Protein AF-A0A7C9AT54-F1 (afdb_monomer_lite)

pLDDT: mean 88.13, std 11.2, range [32.12, 97.75]

Foldseek 3Di:
DAQDDLVVLQVVLVVQLVVCVVVVHHS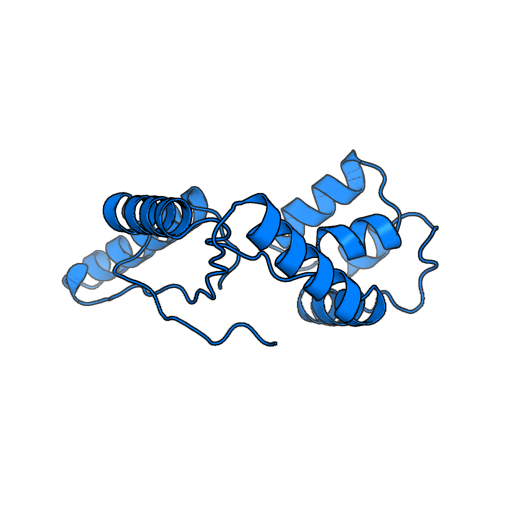VVDFFAHAAAAQADQFLVVLVVVVVVVLVVCDLVVLQVQVCVVLVNDGPVVDDQQAFDPLVVSVVSCVPDDDPVVVLSVCSVVVRDGNNRSSSVRSDRPHDNTGHPVSSVVVQCCSCVVSSGVYYDYDHDDD

Structure (mmCIF, N/CA/C/O backbone):
data_AF-A0A7C9AT54-F1
#
_entry.id   AF-A0A7C9AT54-F1
#
loop_
_atom_site.group_PDB
_atom_site.id
_atom_site.type_symbol
_atom_site.label_atom_id
_atom_site.label_alt_id
_atom_site.label_comp_id
_atom_site.label_asym_id
_atom_site.label_entity_id
_atom_site.label_seq_id
_atom_site.pdbx_PDB_ins_code
_atom_site.Cartn_x
_atom_site.Cartn_y
_atom_site.Cartn_z
_atom_site.occupancy
_atom_site.B_iso_or_equiv
_atom_site.auth_seq_id
_atom_site.auth_comp_id
_atom_site.auth_asym_id
_atom_site.auth_atom_id
_atom_site.pdbx_PDB_model_num
ATOM 1 N N . PRO A 1 1 ? -2.298 9.637 3.314 1.00 32.12 1 PRO A N 1
ATOM 2 C CA . PRO A 1 1 ? -1.973 8.422 4.097 1.00 32.12 1 PRO A CA 1
ATOM 3 C C . PRO A 1 1 ? -2.954 7.284 3.754 1.00 32.12 1 PRO A C 1
ATOM 5 O O . PRO A 1 1 ? -4.006 7.180 4.369 1.00 32.12 1 PRO A O 1
ATOM 8 N N . GLY A 1 2 ? -2.650 6.502 2.714 1.00 37.84 2 GLY A N 1
ATOM 9 C CA . GLY A 1 2 ? -3.526 5.422 2.221 1.00 37.84 2 GLY A CA 1
ATOM 10 C C . GLY A 1 2 ? -2.779 4.177 1.726 1.00 37.84 2 GLY A C 1
ATOM 11 O O . GLY A 1 2 ? -3.359 3.363 1.028 1.00 37.84 2 GLY A O 1
ATOM 12 N N . GLY A 1 3 ? -1.487 4.031 2.052 1.00 52.34 3 GLY A N 1
ATOM 13 C CA . GLY A 1 3 ? -0.630 2.942 1.544 1.00 52.34 3 GLY A CA 1
ATOM 14 C C . GLY A 1 3 ? 0.056 2.087 2.618 1.00 52.34 3 GLY A C 1
ATOM 15 O O . GLY A 1 3 ? 0.904 1.253 2.284 1.00 52.34 3 GLY A O 1
ATOM 16 N N . TYR A 1 4 ? -0.287 2.298 3.890 1.00 64.94 4 TYR A N 1
ATOM 17 C CA . TYR A 1 4 ? 0.333 1.626 5.032 1.00 64.94 4 TYR A CA 1
ATOM 18 C C . TYR A 1 4 ? -0.305 0.260 5.280 1.00 64.94 4 TYR A C 1
ATOM 20 O O . TYR A 1 4 ? -1.512 0.128 5.105 1.00 64.94 4 TYR A O 1
ATOM 28 N N . GLY A 1 5 ? 0.501 -0.744 5.644 1.00 77.69 5 GLY A N 1
ATOM 29 C CA . GLY A 1 5 ? 0.042 -2.094 6.000 1.00 77.69 5 GLY A CA 1
ATOM 30 C C . GLY A 1 5 ? -0.791 -2.122 7.285 1.00 77.69 5 GLY A C 1
ATOM 31 O O . GLY A 1 5 ? -0.935 -1.100 7.956 1.00 77.69 5 GLY A O 1
ATOM 32 N N . LEU A 1 6 ? -1.376 -3.281 7.607 1.00 87.25 6 LEU A N 1
ATOM 33 C CA . LEU A 1 6 ? -2.217 -3.451 8.803 1.00 87.25 6 LEU A CA 1
ATOM 34 C C . LEU A 1 6 ? -1.450 -3.102 10.080 1.00 87.25 6 LEU A C 1
ATOM 36 O O . LEU A 1 6 ? -1.916 -2.302 10.883 1.00 87.25 6 LEU A O 1
ATOM 40 N N . ASP A 1 7 ? -0.237 -3.622 10.201 1.00 88.12 7 ASP A N 1
ATOM 41 C CA . ASP A 1 7 ? 0.707 -3.368 11.286 1.00 88.12 7 ASP A CA 1
ATOM 42 C C . ASP A 1 7 ? 0.969 -1.871 11.522 1.00 88.12 7 ASP A C 1
ATOM 44 O O . ASP A 1 7 ? 0.859 -1.370 12.645 1.00 88.12 7 ASP A O 1
ATOM 48 N N . VAL A 1 8 ? 1.260 -1.135 10.449 1.00 85.94 8 VAL A N 1
ATOM 49 C CA . VAL A 1 8 ? 1.548 0.301 10.516 1.00 85.94 8 VAL A CA 1
ATOM 50 C C . VAL A 1 8 ? 0.290 1.091 10.885 1.00 85.94 8 VAL A C 1
ATOM 52 O O . VAL A 1 8 ? 0.361 2.029 11.683 1.00 85.94 8 VAL A O 1
ATOM 55 N N . SER A 1 9 ? -0.871 0.711 10.346 1.00 90.00 9 SER A N 1
ATOM 56 C CA . SER A 1 9 ? -2.147 1.344 10.691 1.00 90.00 9 SER A CA 1
ATOM 57 C C . SER A 1 9 ? -2.536 1.111 12.147 1.00 90.00 9 SER A C 1
ATOM 59 O O . SER A 1 9 ? -2.941 2.057 12.817 1.00 90.00 9 SER A O 1
ATOM 61 N N . GLN A 1 10 ? -2.332 -0.097 12.673 1.00 93.56 10 GLN A N 1
ATOM 62 C CA . GLN A 1 10 ? -2.533 -0.410 14.088 1.00 93.56 10 GLN A CA 1
ATOM 63 C C . GLN A 1 10 ? -1.603 0.402 14.995 1.00 93.56 10 GLN A C 1
ATOM 65 O O . GLN A 1 10 ? -2.019 0.931 16.027 1.00 93.56 10 GLN A O 1
ATOM 70 N N . GLU A 1 11 ? -0.326 0.533 14.625 1.00 92.62 11 GLU A N 1
ATOM 71 C CA . GLU A 1 11 ? 0.615 1.358 15.380 1.00 92.62 11 GLU A CA 1
ATOM 72 C C . GLU A 1 11 ? 0.182 2.831 15.391 1.00 92.62 11 GLU A C 1
ATOM 74 O O . GLU A 1 11 ? 0.203 3.480 16.442 1.00 92.62 11 GLU A O 1
ATOM 79 N N . PHE A 1 12 ? -0.246 3.356 14.241 1.00 91.12 12 PHE A N 1
ATOM 80 C CA . PHE A 1 12 ? -0.777 4.711 14.134 1.00 91.12 12 PHE A CA 1
ATOM 81 C C . PHE A 1 12 ? -2.041 4.899 14.981 1.00 91.12 12 PHE A C 1
ATOM 83 O O . PHE A 1 12 ? -2.117 5.863 15.749 1.00 91.12 12 PHE A O 1
ATOM 90 N N . TYR A 1 13 ? -2.992 3.967 14.885 1.00 95.00 13 TYR A N 1
ATOM 91 C CA . TYR A 1 13 ? -4.237 3.966 15.646 1.00 95.00 13 TYR A CA 1
ATOM 92 C C . TYR A 1 13 ? -3.955 4.035 17.149 1.00 95.00 13 TYR A C 1
ATOM 94 O O . TYR A 1 13 ? -4.358 4.996 17.811 1.00 95.00 13 TYR A O 1
ATOM 102 N N . ARG A 1 14 ? -3.148 3.101 17.675 1.00 95.06 14 ARG A N 1
ATOM 103 C CA . ARG A 1 14 ? -2.761 3.069 19.095 1.00 95.06 14 ARG A CA 1
ATOM 104 C C . ARG A 1 14 ? -2.088 4.364 19.538 1.00 95.06 14 ARG A C 1
ATOM 106 O O . ARG A 1 14 ? -2.452 4.926 20.571 1.00 95.06 14 ARG A O 1
ATOM 113 N N . LYS A 1 15 ? -1.133 4.880 18.753 1.00 95.06 15 LYS A N 1
ATOM 114 C CA . LYS A 1 15 ? -0.435 6.139 19.068 1.00 95.06 15 LYS A CA 1
ATOM 115 C C . LYS A 1 15 ? -1.393 7.324 19.142 1.00 95.06 15 LYS A C 1
ATOM 117 O O . LYS A 1 15 ? -1.242 8.172 20.021 1.00 95.06 15 LYS A O 1
ATOM 122 N N . LEU A 1 16 ? -2.353 7.416 18.224 1.00 95.12 16 LEU A N 1
ATOM 123 C CA . LEU A 1 16 ? -3.277 8.544 18.182 1.00 95.12 16 LEU A CA 1
ATOM 124 C C . LEU A 1 16 ? -4.305 8.478 19.318 1.00 95.12 16 LEU A C 1
ATOM 126 O O . LEU A 1 16 ? -4.524 9.486 19.993 1.00 95.12 16 LEU A O 1
ATOM 130 N N . LYS A 1 17 ? -4.864 7.294 19.593 1.00 96.31 17 LYS A N 1
ATOM 131 C CA . LYS A 1 17 ? -5.784 7.080 20.721 1.00 96.31 17 LYS A CA 1
ATOM 132 C C . LYS A 1 17 ? -5.089 7.345 22.065 1.00 96.31 17 LYS A C 1
ATOM 134 O O . LYS A 1 17 ? -5.643 8.048 22.906 1.00 96.31 17 LYS A O 1
ATOM 139 N N . ALA A 1 18 ? -3.836 6.908 22.235 1.00 96.38 18 ALA A N 1
ATOM 140 C CA . ALA A 1 18 ? -3.041 7.202 23.433 1.00 96.38 18 ALA A CA 1
ATOM 141 C C . ALA A 1 18 ? -2.793 8.709 23.632 1.00 96.38 18 ALA A C 1
ATOM 143 O O . ALA A 1 18 ? -2.856 9.207 24.756 1.00 96.38 18 ALA A O 1
ATOM 144 N N . LYS A 1 19 ? -2.563 9.465 22.549 1.00 96.06 19 LYS A N 1
ATOM 145 C CA . LYS A 1 19 ? -2.458 10.931 22.629 1.00 96.06 19 LYS A CA 1
ATOM 146 C C . LYS A 1 19 ? -3.763 11.573 23.089 1.00 96.06 19 LYS A C 1
ATOM 148 O O . LYS A 1 19 ? -3.707 12.487 23.902 1.00 96.06 19 LYS A O 1
ATOM 153 N N . ALA A 1 20 ? -4.915 11.104 22.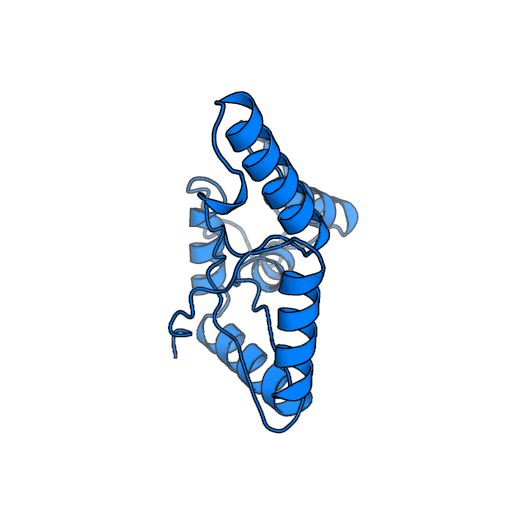605 1.00 96.12 20 ALA A N 1
ATOM 154 C CA . ALA A 1 20 ? -6.217 11.616 23.037 1.00 96.12 20 ALA A CA 1
ATOM 155 C C . ALA A 1 20 ? -6.383 11.502 24.561 1.00 96.12 20 ALA A C 1
ATOM 157 O O . ALA A 1 20 ? -6.693 12.497 25.217 1.00 96.12 20 ALA A O 1
ATOM 158 N N . VAL A 1 21 ? -6.054 10.330 25.116 1.00 96.31 21 VAL A N 1
ATOM 159 C CA . VAL A 1 21 ? -6.042 10.087 26.567 1.00 96.31 21 VAL A CA 1
ATOM 160 C C . VAL A 1 21 ? -5.073 11.031 27.281 1.00 96.31 21 VAL A C 1
ATOM 162 O O . VAL A 1 21 ? -5.439 11.636 28.284 1.00 96.31 21 VAL A O 1
ATOM 165 N N . GLY A 1 22 ? -3.863 11.222 26.744 1.00 96.25 22 GLY A N 1
ATOM 166 C CA . GLY A 1 22 ? -2.872 12.157 27.295 1.00 96.25 22 GLY A CA 1
ATOM 167 C C . GLY A 1 22 ? -3.343 13.618 27.354 1.00 96.25 22 GLY A C 1
ATOM 168 O O . GLY A 1 22 ? -2.861 14.379 28.188 1.00 96.25 22 GLY A O 1
ATOM 169 N N . TYR A 1 23 ? -4.314 13.999 26.520 1.00 96.56 23 TYR A N 1
ATOM 170 C CA . TYR A 1 23 ? -4.983 15.305 26.553 1.00 96.56 23 TYR A CA 1
ATOM 171 C C . TYR A 1 23 ? -6.295 15.309 27.360 1.00 96.56 23 TYR A C 1
ATOM 173 O O . TYR A 1 23 ? -7.048 16.278 27.289 1.00 96.56 23 TYR A O 1
ATOM 181 N N . GLY A 1 24 ? -6.601 14.244 28.108 1.00 96.44 24 GLY A N 1
ATOM 182 C CA . GLY A 1 24 ? -7.825 14.131 28.907 1.00 96.44 24 GLY A CA 1
ATOM 183 C C . GLY A 1 24 ? -9.099 13.927 28.083 1.00 96.44 24 GLY A C 1
ATOM 184 O O . GLY A 1 24 ? -10.195 14.189 28.574 1.00 96.44 24 GLY A O 1
ATOM 185 N N . ARG A 1 25 ? -8.975 13.489 26.824 1.00 97.12 25 ARG A N 1
ATOM 186 C CA . ARG A 1 25 ? -10.112 13.190 25.946 1.00 97.12 25 ARG A CA 1
ATOM 187 C C . ARG A 1 25 ? -10.422 11.700 25.944 1.00 97.12 25 ARG A C 1
ATOM 189 O O . ARG A 1 25 ? -9.516 10.872 26.014 1.00 97.12 25 ARG A O 1
ATOM 196 N N . ASP A 1 26 ? -11.695 11.369 25.754 1.00 95.88 26 ASP A N 1
ATOM 197 C CA . ASP A 1 26 ? -12.104 10.007 25.417 1.00 95.88 26 ASP A CA 1
ATOM 198 C C . ASP A 1 26 ? -11.464 9.598 24.070 1.00 95.88 26 ASP A C 1
ATOM 200 O O . ASP A 1 26 ? -11.666 10.306 23.072 1.00 95.88 26 ASP A O 1
ATOM 204 N N . PRO A 1 27 ? -10.6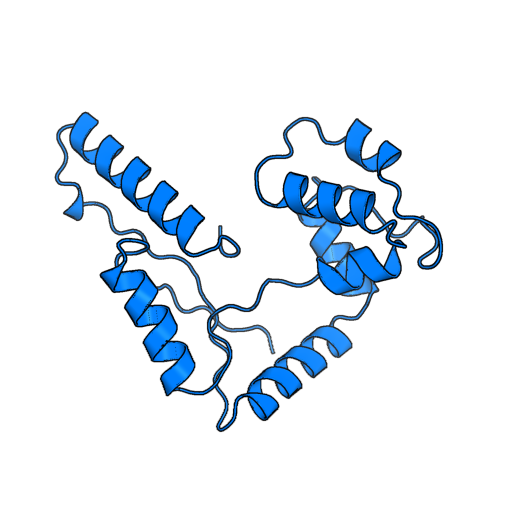91 8.497 23.998 1.00 94.00 27 PRO A N 1
ATOM 205 C CA . PRO A 1 27 ? -10.119 8.009 22.744 1.00 94.00 27 PRO A CA 1
ATOM 206 C C . PRO A 1 27 ? -11.181 7.688 21.678 1.00 94.00 27 PRO A C 1
ATOM 208 O O . PRO A 1 27 ? -10.893 7.825 20.488 1.00 94.00 27 PRO A O 1
ATOM 211 N N . ALA A 1 28 ? -12.412 7.334 22.066 1.00 93.75 28 ALA A N 1
ATOM 212 C CA . ALA A 1 28 ? -13.519 7.109 21.135 1.00 93.75 28 ALA A CA 1
ATOM 213 C C . ALA A 1 28 ? -14.038 8.410 20.490 1.00 93.75 28 ALA A C 1
ATOM 215 O O . ALA A 1 28 ? -14.674 8.370 19.440 1.00 93.75 28 ALA A O 1
ATOM 216 N N . SER A 1 29 ? -13.710 9.584 21.048 1.00 94.38 29 SER A N 1
ATOM 217 C CA . SER A 1 29 ? -14.102 10.890 20.487 1.00 94.38 29 SER A CA 1
ATOM 218 C C . SER A 1 29 ? -13.323 11.301 19.227 1.00 94.38 29 SER A C 1
ATOM 220 O O . SER A 1 29 ? -13.565 12.376 18.674 1.00 94.38 29 SER A O 1
ATOM 222 N N . ILE A 1 30 ? -12.351 10.494 18.791 1.00 93.31 30 ILE A N 1
ATOM 223 C CA . ILE A 1 30 ? -11.564 10.716 17.574 1.00 93.31 30 ILE A CA 1
ATOM 224 C C . ILE A 1 30 ? -11.702 9.480 16.691 1.00 93.31 30 ILE A C 1
ATOM 226 O O . ILE A 1 30 ? -11.124 8.442 17.006 1.00 93.31 30 ILE A O 1
ATOM 230 N N . ALA A 1 31 ? -12.434 9.607 15.586 1.00 95.38 31 ALA A N 1
ATOM 231 C CA . ALA A 1 31 ? -12.554 8.553 14.585 1.00 95.38 31 ALA A CA 1
ATOM 232 C C . ALA A 1 31 ? -11.376 8.588 13.600 1.00 95.38 31 ALA A C 1
ATOM 234 O O . ALA A 1 31 ? -10.990 9.649 13.102 1.00 95.38 31 ALA A O 1
ATOM 235 N N . ILE A 1 32 ? -10.821 7.419 13.301 1.00 95.06 32 ILE A N 1
ATOM 236 C CA . ILE A 1 32 ? -9.733 7.210 12.348 1.00 95.06 32 ILE A CA 1
ATOM 237 C C . ILE A 1 32 ? -10.304 6.470 11.144 1.00 95.06 32 ILE A C 1
ATOM 239 O O . ILE A 1 32 ? -10.578 5.274 11.215 1.00 95.06 32 ILE A O 1
ATOM 243 N N . LEU A 1 33 ? -10.476 7.195 10.038 1.00 94.00 33 LEU A N 1
ATOM 244 C CA . LEU A 1 33 ? -11.117 6.695 8.823 1.00 94.00 33 LEU A CA 1
ATOM 245 C C . LEU A 1 33 ? -10.116 6.718 7.654 1.00 94.00 33 LEU A C 1
ATOM 247 O O . LEU A 1 33 ? -10.020 7.731 6.959 1.00 94.00 33 LEU A O 1
ATOM 251 N N . PRO A 1 34 ? -9.306 5.667 7.432 1.00 89.50 34 PRO A N 1
ATOM 252 C CA . PRO A 1 34 ? -8.477 5.580 6.238 1.00 89.50 34 PRO A CA 1
ATOM 253 C C . PRO A 1 34 ? -9.329 5.682 4.969 1.00 89.50 34 PRO A C 1
ATOM 255 O O . PRO A 1 34 ? -10.423 5.122 4.872 1.00 89.50 34 PRO A O 1
ATOM 258 N N . SER A 1 35 ? -8.804 6.402 3.980 1.00 87.81 35 SER A N 1
ATOM 259 C CA . SER A 1 35 ? -9.376 6.402 2.638 1.00 87.81 35 SER A CA 1
ATOM 260 C C . SER A 1 35 ? -9.039 5.093 1.933 1.00 87.81 35 SER A C 1
ATOM 262 O O . SER A 1 35 ? -7.895 4.637 1.999 1.00 87.81 35 SER A O 1
ATOM 264 N N . CYS A 1 36 ? -10.023 4.505 1.255 1.00 86.62 36 CYS A N 1
ATOM 265 C CA . CYS A 1 36 ? -9.827 3.320 0.434 1.00 86.62 36 CYS A CA 1
ATOM 266 C C . CYS A 1 36 ? -10.704 3.346 -0.823 1.00 86.62 36 CYS A C 1
ATOM 268 O O . CYS A 1 36 ? -11.764 3.970 -0.846 1.00 86.62 36 CYS A O 1
ATOM 270 N N . ALA A 1 37 ? -10.239 2.658 -1.862 1.00 88.12 37 ALA A N 1
ATOM 271 C CA . ALA A 1 37 ? -10.940 2.479 -3.127 1.00 88.12 37 ALA A CA 1
ATOM 272 C C . ALA A 1 37 ? -10.939 0.979 -3.470 1.00 88.12 37 ALA A C 1
ATOM 274 O O . ALA A 1 37 ? -10.067 0.539 -4.223 1.00 88.12 37 ALA A O 1
ATOM 275 N N . PRO A 1 38 ? -11.840 0.181 -2.865 1.00 90.25 38 PRO A N 1
ATOM 276 C CA . PRO A 1 38 ? -11.851 -1.260 -3.070 1.00 90.25 38 PRO A CA 1
ATOM 277 C C . PRO A 1 38 ? -12.095 -1.625 -4.534 1.00 90.25 38 PRO A C 1
ATOM 279 O O . PRO A 1 38 ? -12.921 -1.010 -5.212 1.00 90.25 38 PRO A O 1
ATOM 282 N N . LEU A 1 39 ? -11.406 -2.659 -5.005 1.00 90.94 39 LEU A N 1
ATOM 283 C CA . LEU A 1 39 ? -11.602 -3.238 -6.328 1.00 90.94 39 LEU A CA 1
ATOM 284 C C . LEU A 1 39 ? -12.229 -4.618 -6.152 1.00 90.94 39 LEU A C 1
ATOM 286 O O . LEU A 1 39 ? -11.547 -5.595 -5.843 1.00 90.94 39 LEU A O 1
ATOM 290 N N . ILE A 1 40 ? -13.544 -4.677 -6.352 1.00 93.69 40 ILE A N 1
ATOM 291 C CA . ILE A 1 40 ? -14.340 -5.892 -6.185 1.00 93.69 40 ILE A CA 1
ATOM 292 C C . ILE A 1 40 ? -14.682 -6.461 -7.561 1.00 93.69 40 ILE A C 1
ATOM 294 O O . ILE A 1 40 ? -15.206 -5.752 -8.420 1.00 93.69 40 ILE A O 1
ATOM 298 N N . ALA A 1 41 ? -14.426 -7.752 -7.756 1.00 95.19 41 ALA A N 1
ATOM 299 C CA . ALA A 1 41 ? -14.831 -8.492 -8.946 1.00 95.19 41 ALA A CA 1
ATOM 300 C C . ALA A 1 41 ? -15.392 -9.878 -8.569 1.00 95.19 41 ALA A C 1
ATOM 302 O O . ALA A 1 41 ? -15.195 -10.332 -7.444 1.00 95.19 41 ALA A O 1
ATOM 303 N N . PRO A 1 42 ? -16.076 -10.591 -9.486 1.00 96.69 42 PRO A N 1
ATOM 304 C CA . PRO A 1 42 ? -16.624 -11.920 -9.192 1.00 96.69 42 PRO A CA 1
ATOM 305 C C . PRO A 1 42 ? -15.569 -12.975 -8.832 1.00 96.69 42 PRO A C 1
ATOM 307 O O . PRO A 1 42 ? -15.890 -13.965 -8.183 1.00 96.69 42 PRO A O 1
ATOM 310 N N . THR A 1 43 ? -14.320 -12.779 -9.263 1.00 97.00 43 THR A N 1
ATOM 311 C CA . THR A 1 43 ? -13.186 -13.667 -8.982 1.00 97.00 43 THR A CA 1
ATOM 312 C C . THR A 1 43 ? -11.934 -12.853 -8.674 1.00 97.00 43 THR A C 1
ATOM 314 O O . THR A 1 43 ? -11.801 -11.702 -9.107 1.00 97.00 43 THR A O 1
ATOM 317 N N . LYS A 1 44 ? -10.982 -13.463 -7.958 1.00 93.00 44 LYS A N 1
ATOM 318 C CA . LYS A 1 44 ? -9.672 -12.854 -7.679 1.00 93.00 44 LYS A CA 1
ATOM 319 C C . LYS A 1 44 ? -8.929 -12.531 -8.968 1.00 93.00 44 LYS A C 1
ATOM 321 O O . LYS A 1 44 ? -8.355 -11.456 -9.101 1.00 93.00 44 LYS A O 1
ATOM 326 N N . GLU A 1 45 ? -8.998 -13.433 -9.937 1.00 94.88 45 GLU A N 1
ATOM 327 C CA . GLU A 1 45 ? -8.355 -13.299 -11.239 1.00 94.88 45 GLU A CA 1
ATOM 328 C C . GLU A 1 45 ? -8.942 -12.118 -12.019 1.00 94.88 45 GLU A C 1
ATOM 330 O O . GLU A 1 45 ? -8.194 -11.343 -12.612 1.00 94.88 45 GLU A O 1
ATOM 335 N N . ALA A 1 46 ? -10.266 -11.922 -11.978 1.00 95.38 46 ALA A N 1
ATOM 336 C CA . ALA A 1 46 ? -10.903 -10.767 -1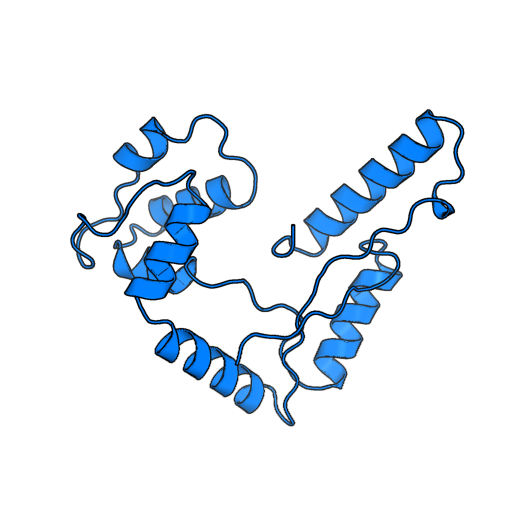2.605 1.00 95.38 46 ALA A CA 1
ATOM 337 C C . ALA A 1 46 ? -10.480 -9.454 -11.928 1.00 95.38 46 ALA A C 1
ATOM 339 O O . ALA A 1 46 ? -10.173 -8.482 -12.617 1.00 95.38 46 ALA A O 1
ATOM 340 N N . ALA A 1 47 ? -10.400 -9.431 -10.594 1.00 92.81 47 ALA A N 1
ATOM 341 C CA . ALA A 1 47 ? -9.936 -8.261 -9.851 1.00 92.81 47 ALA A CA 1
ATOM 342 C C . ALA A 1 47 ? -8.482 -7.900 -10.215 1.00 92.81 47 ALA A C 1
ATOM 344 O O . ALA A 1 47 ? -8.166 -6.744 -10.510 1.00 92.81 47 ALA A O 1
ATOM 345 N N . GLN A 1 48 ? -7.605 -8.905 -10.277 1.00 90.38 48 GLN A N 1
ATOM 346 C CA . GLN A 1 48 ? -6.210 -8.751 -10.694 1.00 90.38 48 GLN A CA 1
ATOM 347 C C . GLN A 1 48 ? -6.082 -8.303 -12.154 1.00 90.38 48 GLN A C 1
ATOM 349 O O . GLN A 1 48 ? -5.234 -7.465 -12.459 1.00 90.38 48 GLN A O 1
ATOM 354 N N . ALA A 1 49 ? -6.929 -8.807 -13.055 1.00 92.38 49 ALA A N 1
ATOM 355 C CA . ALA A 1 49 ? -6.939 -8.394 -14.455 1.00 92.38 49 ALA A CA 1
ATOM 356 C C . ALA A 1 49 ? -7.318 -6.913 -14.613 1.00 92.38 49 ALA A C 1
ATOM 358 O O . ALA A 1 49 ? -6.649 -6.188 -15.347 1.00 92.38 49 ALA A O 1
ATOM 359 N N . VAL A 1 50 ? -8.331 -6.433 -13.881 1.00 90.81 50 VAL A N 1
ATOM 360 C CA . VAL A 1 50 ? -8.700 -5.004 -13.871 1.00 90.81 50 VAL A CA 1
ATOM 361 C C . VAL A 1 50 ? -7.557 -4.156 -13.313 1.00 90.81 50 VAL A C 1
ATOM 363 O O . VAL A 1 50 ? -7.210 -3.127 -13.892 1.00 90.81 50 VAL A O 1
ATOM 366 N N . GLN A 1 51 ? -6.924 -4.597 -12.223 1.00 88.12 51 GLN A N 1
ATOM 367 C CA . GLN A 1 51 ? -5.750 -3.921 -11.672 1.00 88.12 51 GLN A CA 1
ATOM 368 C C . GLN A 1 51 ? -4.603 -3.842 -12.694 1.00 88.12 51 GLN A C 1
ATOM 370 O O . GLN A 1 51 ? -3.992 -2.785 -12.858 1.00 88.12 51 GLN A O 1
ATOM 375 N N . ALA A 1 52 ? -4.306 -4.940 -13.391 1.00 88.50 52 ALA A N 1
ATOM 376 C CA . ALA A 1 52 ? -3.262 -4.983 -14.409 1.00 88.50 52 ALA A CA 1
ATOM 377 C C . ALA A 1 52 ? -3.573 -4.037 -15.579 1.00 88.50 52 ALA A C 1
ATOM 379 O O . ALA A 1 52 ? -2.708 -3.248 -15.959 1.00 88.50 52 ALA A O 1
ATOM 380 N N . ALA A 1 53 ? -4.813 -4.043 -16.076 1.00 89.94 53 ALA A N 1
ATOM 381 C CA . ALA A 1 53 ? -5.259 -3.155 -17.148 1.00 89.94 53 ALA A CA 1
ATOM 382 C C . ALA A 1 53 ? -5.136 -1.669 -16.763 1.00 89.94 53 ALA A C 1
ATOM 384 O O . ALA A 1 53 ? -4.646 -0.860 -17.550 1.00 89.94 53 ALA A O 1
ATOM 385 N N . ARG A 1 54 ? -5.487 -1.303 -15.521 1.00 87.38 54 ARG A N 1
ATOM 386 C CA . ARG A 1 54 ? -5.299 0.067 -15.006 1.00 87.38 54 ARG A CA 1
ATOM 387 C C . ARG A 1 54 ? -3.831 0.482 -14.991 1.00 87.38 54 ARG A C 1
ATOM 389 O O . ARG A 1 54 ? -3.489 1.589 -15.402 1.00 87.38 54 ARG A O 1
ATOM 396 N N . ARG A 1 55 ? -2.942 -0.405 -14.535 1.00 88.00 55 ARG A N 1
ATOM 397 C CA . ARG A 1 55 ? -1.493 -0.141 -14.535 1.00 88.00 55 ARG A CA 1
ATOM 398 C C . ARG A 1 55 ? -0.945 0.018 -15.947 1.00 88.00 55 ARG A C 1
ATOM 400 O O . ARG A 1 55 ? -0.114 0.895 -16.174 1.00 88.00 55 ARG A O 1
ATOM 407 N N . GLU A 1 56 ? -1.421 -0.794 -16.884 1.00 88.31 56 GLU A N 1
ATOM 408 C CA . GLU A 1 56 ? -1.065 -0.686 -18.298 1.00 88.31 56 GLU A CA 1
ATOM 409 C C . GLU A 1 56 ? -1.508 0.660 -18.887 1.00 88.31 56 GLU A C 1
ATOM 411 O O . GLU A 1 56 ? -0.698 1.344 -19.513 1.00 88.31 56 GLU A O 1
ATOM 416 N N . GLN A 1 57 ? -2.740 1.094 -18.602 1.00 87.94 57 GLN A N 1
ATOM 417 C CA . GLN A 1 57 ? -3.273 2.385 -19.046 1.00 87.94 57 GLN A CA 1
ATOM 418 C C . GLN A 1 57 ? -2.484 3.581 -18.490 1.00 87.94 57 GLN A C 1
ATOM 420 O O . GLN A 1 57 ? -2.223 4.540 -19.216 1.00 87.94 57 GLN A O 1
ATOM 425 N N . ILE A 1 58 ? -2.089 3.542 -17.212 1.00 88.06 58 ILE A N 1
ATOM 426 C CA . ILE A 1 58 ? -1.224 4.570 -16.607 1.00 88.06 58 ILE A CA 1
ATOM 427 C C . ILE A 1 58 ? 0.163 4.557 -17.274 1.00 88.06 58 ILE A C 1
ATOM 429 O O . ILE A 1 58 ? 0.746 5.614 -17.551 1.00 88.06 58 ILE A O 1
ATOM 433 N N . GLY A 1 59 ? 0.693 3.356 -17.517 1.00 89.62 59 GLY A N 1
ATOM 434 C CA . GLY A 1 59 ? 1.981 3.121 -18.150 1.00 89.62 59 GLY A CA 1
ATOM 435 C C . GLY A 1 59 ? 3.170 3.713 -17.385 1.00 89.62 59 GLY A C 1
ATOM 436 O O . GLY A 1 59 ? 3.059 4.288 -16.301 1.00 89.62 59 GLY A O 1
ATOM 437 N N . VAL A 1 60 ? 4.357 3.599 -17.983 1.00 90.19 60 VAL A N 1
ATOM 438 C CA . VAL A 1 60 ? 5.615 4.032 -17.349 1.00 90.19 60 VAL A CA 1
ATOM 439 C C . VAL A 1 60 ? 5.667 5.544 -17.087 1.00 90.19 60 VAL A C 1
ATOM 441 O O . VAL A 1 60 ? 6.178 5.980 -16.059 1.00 90.19 60 VAL A O 1
ATOM 444 N N . HIS A 1 61 ? 5.100 6.364 -17.977 1.00 89.25 61 HIS A N 1
ATOM 445 C CA . HIS A 1 61 ? 5.130 7.824 -17.844 1.00 89.25 61 HIS A CA 1
ATOM 446 C C . HIS A 1 61 ? 4.233 8.316 -16.704 1.00 89.25 61 HIS A C 1
ATOM 448 O O . HIS A 1 61 ? 4.643 9.180 -15.924 1.00 89.25 61 HIS A O 1
ATOM 454 N N . GLY A 1 62 ? 3.026 7.752 -16.579 1.00 89.38 62 GLY A N 1
ATOM 455 C CA . GLY A 1 62 ? 2.142 8.039 -15.453 1.00 89.38 62 GLY A CA 1
ATOM 456 C C . GLY A 1 62 ? 2.753 7.573 -14.132 1.00 89.38 62 GLY A C 1
ATOM 457 O O . GLY A 1 62 ? 2.726 8.312 -13.147 1.00 89.38 62 GLY A O 1
ATOM 458 N N . ALA A 1 63 ? 3.406 6.409 -14.144 1.00 91.12 63 ALA A N 1
ATOM 459 C CA . ALA A 1 63 ? 4.079 5.863 -12.976 1.00 91.12 63 ALA A CA 1
ATOM 460 C C . ALA A 1 63 ? 5.281 6.711 -12.512 1.00 91.12 63 ALA A C 1
ATOM 462 O O . ALA A 1 63 ? 5.447 6.961 -11.317 1.00 91.12 63 ALA A O 1
ATOM 463 N N . ILE A 1 64 ? 6.079 7.247 -13.445 1.00 92.06 64 ILE A N 1
ATOM 464 C CA . ILE A 1 64 ? 7.146 8.212 -13.129 1.00 92.06 64 ILE A CA 1
ATOM 465 C C . ILE A 1 64 ? 6.566 9.472 -12.481 1.00 92.06 64 ILE A C 1
ATOM 467 O O . ILE A 1 64 ? 7.095 9.948 -11.476 1.00 92.06 64 ILE A O 1
ATOM 471 N N . LYS A 1 65 ? 5.463 10.006 -13.019 1.00 89.56 65 LYS A N 1
ATOM 472 C CA . LYS A 1 65 ? 4.803 11.192 -12.455 1.00 89.56 65 LYS A CA 1
ATOM 473 C C . LYS A 1 65 ? 4.322 10.943 -11.022 1.00 89.56 65 LYS A C 1
ATOM 475 O O . LYS A 1 65 ? 4.508 11.802 -10.162 1.00 89.56 65 LYS A O 1
ATOM 480 N N . TYR A 1 66 ? 3.741 9.773 -10.760 1.00 87.56 66 TYR A N 1
ATOM 481 C CA . TYR A 1 66 ? 3.320 9.368 -9.419 1.00 87.56 66 TYR A CA 1
ATOM 482 C C . TYR A 1 66 ? 4.502 9.299 -8.436 1.00 87.56 66 TYR A C 1
ATOM 484 O O . TYR A 1 66 ? 4.436 9.858 -7.336 1.00 87.56 66 TYR A O 1
ATOM 492 N N . LEU A 1 67 ? 5.617 8.681 -8.845 1.00 88.44 67 LEU A N 1
ATOM 493 C CA . LEU A 1 67 ? 6.828 8.608 -8.021 1.00 88.44 67 LEU A CA 1
ATOM 494 C C . LEU A 1 67 ? 7.455 9.972 -7.774 1.00 88.44 67 LEU A C 1
ATOM 496 O O . LEU A 1 67 ? 7.912 10.223 -6.665 1.00 88.44 67 LEU A O 1
ATOM 500 N N . SER A 1 68 ? 7.443 10.864 -8.762 1.00 87.19 68 SER A N 1
ATOM 501 C CA . SER A 1 68 ? 7.987 12.211 -8.596 1.00 87.19 68 SER A CA 1
ATOM 502 C C . SER A 1 68 ? 7.286 12.967 -7.466 1.00 87.19 68 SER A C 1
ATOM 504 O O . SER A 1 68 ? 7.947 13.543 -6.605 1.00 87.19 68 SER A O 1
ATOM 506 N N . GLY A 1 69 ? 5.953 12.875 -7.381 1.00 82.19 69 GLY A N 1
ATOM 507 C CA . GLY A 1 69 ? 5.202 13.433 -6.251 1.00 82.19 69 GLY A CA 1
ATOM 508 C C . GLY A 1 69 ? 5.568 12.796 -4.905 1.00 82.19 69 GLY A C 1
ATOM 509 O O . GLY A 1 69 ? 5.602 13.487 -3.888 1.00 82.19 69 GLY A O 1
ATOM 510 N N . SER A 1 70 ? 5.893 11.501 -4.900 1.00 78.94 70 SER A N 1
ATOM 511 C CA . SER A 1 70 ? 6.317 10.781 -3.692 1.00 78.94 70 SER A CA 1
ATOM 512 C C . SER A 1 70 ? 7.739 11.156 -3.253 1.00 78.94 70 SER A C 1
ATOM 514 O O . SER A 1 70 ? 7.981 11.298 -2.062 1.00 78.94 70 SER A O 1
ATOM 516 N N . PHE A 1 71 ? 8.658 11.395 -4.193 1.00 81.88 71 PHE A N 1
ATOM 517 C CA . PHE A 1 71 ? 10.064 11.733 -3.940 1.00 81.88 71 PHE A CA 1
ATOM 518 C C . PHE A 1 71 ? 10.341 13.244 -3.951 1.00 81.88 71 PHE A C 1
ATOM 520 O O . PHE A 1 71 ? 11.338 13.691 -4.513 1.00 81.88 71 PHE A O 1
ATOM 527 N N . HIS A 1 72 ? 9.454 14.050 -3.360 1.00 81.88 72 HIS A N 1
ATOM 528 C CA . HIS A 1 72 ? 9.619 15.511 -3.246 1.00 81.88 72 HIS A CA 1
ATOM 529 C C . HIS A 1 72 ? 9.959 16.228 -4.571 1.00 81.88 72 HIS A C 1
ATOM 531 O O . HIS A 1 72 ? 10.693 17.212 -4.591 1.00 81.88 72 HIS A O 1
ATOM 537 N N . GLY A 1 73 ? 9.410 15.750 -5.688 1.00 82.94 73 GLY A N 1
ATOM 538 C CA . GLY A 1 73 ? 9.625 16.328 -7.014 1.00 82.94 73 GLY A CA 1
ATOM 539 C C . GLY A 1 73 ? 10.851 15.796 -7.755 1.00 82.94 73 GLY A C 1
ATOM 540 O O . GLY A 1 73 ? 11.154 16.305 -8.833 1.00 82.94 73 GLY A O 1
ATOM 541 N N . PHE A 1 74 ? 11.545 14.774 -7.239 1.00 87.25 74 PHE A N 1
ATOM 542 C CA . PHE A 1 74 ? 12.625 14.125 -7.982 1.00 87.25 74 PHE A CA 1
ATOM 543 C C . PHE A 1 74 ? 12.099 13.567 -9.310 1.00 87.25 74 PHE A C 1
ATOM 545 O O . PHE A 1 74 ? 11.076 12.878 -9.351 1.00 87.25 74 PHE A O 1
ATOM 552 N N . ASP A 1 75 ? 12.779 13.882 -10.407 1.00 88.94 75 ASP A N 1
ATOM 553 C CA . ASP A 1 75 ? 12.331 13.528 -11.748 1.00 88.94 75 ASP A CA 1
ATOM 554 C C . ASP A 1 75 ? 13.139 12.356 -12.304 1.00 88.94 75 ASP A C 1
ATOM 556 O O . ASP A 1 75 ? 14.352 12.451 -12.487 1.00 88.94 75 ASP A O 1
ATOM 560 N N . LEU A 1 76 ? 12.450 11.252 -12.598 1.00 91.44 76 LEU A N 1
ATOM 561 C CA . LEU A 1 76 ? 13.052 10.055 -13.185 1.00 91.44 76 LEU A CA 1
ATOM 562 C C . LEU A 1 76 ? 13.063 10.069 -14.721 1.00 91.44 76 LEU A C 1
ATOM 564 O O . LEU A 1 76 ? 13.725 9.225 -15.314 1.00 91.44 76 LEU A O 1
ATOM 568 N N . ARG A 1 77 ? 12.376 11.015 -15.381 1.00 92.00 77 ARG A N 1
ATOM 569 C CA . ARG A 1 77 ? 12.318 11.095 -16.856 1.00 92.00 77 ARG A CA 1
ATOM 570 C C . ARG A 1 77 ? 13.687 11.204 -17.547 1.00 92.00 77 ARG A C 1
ATOM 572 O O . ARG A 1 77 ? 13.806 10.653 -18.636 1.00 92.00 77 ARG A O 1
ATOM 579 N N . PRO A 1 78 ? 14.705 11.891 -16.987 1.00 92.75 78 PRO A N 1
ATOM 580 C CA . PRO A 1 78 ? 16.016 11.990 -17.632 1.00 92.75 78 PRO A CA 1
ATOM 581 C C . PRO A 1 78 ? 16.835 10.693 -17.610 1.00 92.75 78 PRO A C 1
ATOM 583 O O . PRO A 1 78 ? 17.865 10.625 -18.277 1.00 92.75 78 PRO A O 1
ATOM 586 N N . TYR A 1 79 ? 16.434 9.697 -16.817 1.00 93.38 79 TYR A N 1
ATOM 587 C CA . TYR A 1 79 ? 17.179 8.454 -16.658 1.00 93.38 79 TYR A CA 1
ATOM 588 C C . TYR A 1 79 ? 16.721 7.407 -17.674 1.00 93.38 79 TYR A C 1
ATOM 590 O O . TYR A 1 79 ? 15.530 7.273 -17.953 1.00 93.38 79 TYR A O 1
ATOM 598 N N . ASP A 1 80 ? 17.674 6.635 -18.196 1.00 95.12 80 ASP A N 1
ATOM 599 C CA . ASP A 1 80 ? 17.372 5.480 -19.039 1.00 95.12 80 ASP A CA 1
ATOM 600 C C . ASP A 1 80 ? 16.605 4.426 -18.223 1.00 95.12 80 ASP A C 1
ATOM 602 O O . ASP A 1 80 ? 17.009 4.045 -17.122 1.00 95.12 80 ASP A O 1
ATOM 606 N N . LEU A 1 81 ? 15.479 3.968 -18.772 1.00 94.44 81 LEU A N 1
ATOM 607 C CA . LEU A 1 81 ? 14.591 2.996 -18.146 1.00 94.44 81 LEU A CA 1
ATOM 608 C C . LEU A 1 81 ? 15.288 1.657 -17.889 1.00 94.44 81 LEU A C 1
ATOM 610 O O . LEU A 1 81 ? 14.968 0.979 -16.912 1.00 94.44 81 LEU A O 1
ATOM 614 N N . ASP A 1 82 ? 16.234 1.282 -18.742 1.00 96.31 82 ASP A N 1
ATOM 615 C CA . ASP A 1 82 ? 16.914 -0.008 -18.659 1.00 96.31 82 ASP A CA 1
ATOM 616 C C . ASP A 1 82 ? 18.278 0.097 -17.945 1.00 96.31 82 ASP A C 1
ATOM 618 O O . ASP A 1 82 ? 18.938 -0.913 -17.700 1.00 96.31 82 ASP A O 1
ATOM 622 N N . ALA A 1 83 ? 18.661 1.304 -17.509 1.00 95.88 83 ALA A N 1
ATOM 623 C CA . ALA A 1 83 ? 19.818 1.533 -16.651 1.00 95.88 83 ALA A CA 1
ATOM 624 C C . ALA A 1 83 ? 19.503 1.269 -15.161 1.00 95.88 83 ALA A C 1
ATOM 626 O O . ALA A 1 83 ? 18.335 1.296 -14.751 1.00 95.88 83 ALA A O 1
ATOM 627 N N . PRO A 1 84 ? 20.535 1.041 -14.321 1.00 95.94 84 PRO A N 1
ATOM 628 C CA . PRO A 1 84 ? 20.367 0.899 -12.876 1.00 95.94 84 PRO A CA 1
ATOM 629 C C . PRO A 1 84 ? 19.631 2.087 -12.244 1.00 95.94 84 PRO A C 1
ATOM 631 O O . PRO A 1 84 ? 19.860 3.243 -12.610 1.00 95.94 84 PRO A O 1
ATOM 634 N N . PHE A 1 85 ? 18.774 1.810 -11.260 1.00 94.94 85 PHE A N 1
ATOM 635 C CA . PHE A 1 85 ? 18.031 2.837 -10.537 1.00 94.94 85 PHE A CA 1
ATOM 636 C C . PHE A 1 85 ? 18.995 3.810 -9.824 1.00 94.94 85 PHE A C 1
ATOM 638 O O . PHE A 1 85 ? 19.911 3.357 -9.128 1.00 94.94 85 PHE A O 1
ATOM 645 N N . PRO A 1 86 ? 18.826 5.143 -9.962 1.00 92.69 86 PRO A N 1
ATOM 646 C CA . PRO A 1 86 ? 19.809 6.136 -9.522 1.00 92.69 86 PRO A CA 1
ATOM 647 C C . PRO A 1 86 ? 19.745 6.407 -8.008 1.00 92.69 86 PRO A C 1
ATOM 649 O O . PRO A 1 86 ? 19.520 7.537 -7.571 1.00 92.69 86 PRO A O 1
ATOM 652 N N . LEU A 1 87 ? 19.980 5.370 -7.198 1.00 89.31 87 LEU A N 1
ATOM 653 C CA . LEU A 1 87 ? 19.936 5.410 -5.731 1.00 89.31 87 LEU A CA 1
ATOM 654 C C . LEU A 1 87 ? 20.731 6.582 -5.156 1.00 89.31 87 LEU A C 1
ATOM 656 O O . LEU A 1 87 ? 20.191 7.372 -4.392 1.00 89.31 87 LEU A O 1
ATOM 660 N N . SER A 1 88 ? 21.979 6.755 -5.593 1.00 86.19 88 SER A N 1
ATOM 661 C CA . SER A 1 88 ? 22.872 7.794 -5.070 1.00 86.19 88 SER A CA 1
ATOM 662 C C . SER A 1 88 ? 22.422 9.221 -5.395 1.00 86.19 88 SER A C 1
ATOM 664 O O . SER A 1 88 ? 22.780 10.154 -4.679 1.00 86.19 88 SER A O 1
ATOM 666 N N . ALA A 1 89 ? 21.658 9.424 -6.473 1.00 87.19 89 ALA A N 1
ATOM 667 C CA . ALA A 1 89 ? 21.090 10.729 -6.802 1.00 87.19 89 ALA A CA 1
ATOM 668 C C . ALA A 1 89 ? 19.870 11.029 -5.924 1.00 87.19 89 ALA A C 1
ATOM 670 O O . ALA A 1 89 ? 19.721 12.150 -5.443 1.00 87.19 89 ALA A O 1
ATOM 671 N N . ILE A 1 90 ? 19.043 10.013 -5.677 1.00 84.12 90 ILE A N 1
ATOM 672 C CA . ILE A 1 90 ? 17.853 10.119 -4.833 1.00 84.12 90 ILE A CA 1
ATOM 673 C C . ILE A 1 90 ? 18.244 10.294 -3.367 1.00 84.12 90 ILE A C 1
ATOM 675 O O . ILE A 1 90 ? 17.698 11.160 -2.696 1.00 84.12 90 ILE A O 1
ATOM 679 N N . GLU A 1 91 ? 19.230 9.545 -2.874 1.00 82.56 91 GLU A N 1
ATOM 680 C CA . GLU A 1 91 ? 19.719 9.639 -1.493 1.00 82.56 91 GLU A CA 1
ATOM 681 C C . GLU A 1 91 ? 20.257 11.037 -1.147 1.00 82.56 91 GLU A C 1
ATOM 683 O O . GLU A 1 91 ? 20.117 11.483 -0.011 1.00 82.56 91 GLU A O 1
ATOM 688 N N . LYS A 1 92 ? 20.795 11.779 -2.125 1.00 80.88 92 LYS A N 1
ATOM 689 C CA . LYS A 1 92 ? 21.250 13.170 -1.930 1.00 80.88 92 LYS A CA 1
ATOM 690 C C . LYS A 1 92 ? 20.114 14.162 -1.703 1.00 80.88 92 LYS A C 1
ATOM 692 O O . LYS A 1 92 ? 20.341 15.205 -1.103 1.00 80.88 92 LYS A O 1
ATOM 697 N N . VAL A 1 93 ? 18.918 13.857 -2.198 1.00 74.75 93 VAL A N 1
ATOM 698 C CA . VAL A 1 93 ? 17.708 14.668 -1.986 1.00 74.75 93 VAL A CA 1
ATOM 699 C C . VAL A 1 93 ? 16.746 14.012 -0.992 1.00 74.75 93 VAL A C 1
ATOM 701 O O . VAL A 1 93 ? 15.663 14.532 -0.745 1.00 74.75 93 VAL A O 1
ATOM 704 N N . ALA A 1 94 ? 17.143 12.876 -0.410 1.00 65.25 94 ALA A N 1
ATOM 705 C CA . ALA A 1 94 ? 16.337 12.058 0.486 1.00 65.25 94 ALA A CA 1
ATOM 706 C C . ALA A 1 94 ? 16.285 12.574 1.927 1.00 65.25 94 ALA A C 1
ATOM 708 O O . ALA A 1 94 ? 15.777 11.864 2.801 1.00 65.25 94 ALA A O 1
ATOM 709 N N . GLU A 1 95 ? 16.813 13.769 2.211 1.00 62.50 95 GLU A N 1
ATOM 710 C CA . GLU A 1 95 ? 16.698 14.371 3.538 1.00 62.50 95 GLU A CA 1
ATOM 711 C C . GLU A 1 95 ? 15.217 14.438 3.944 1.00 62.50 95 GLU A C 1
ATOM 713 O O . GLU A 1 95 ? 14.425 15.201 3.398 1.00 62.50 95 GLU A O 1
ATOM 718 N N . GLY A 1 96 ? 14.828 13.588 4.900 1.00 62.75 96 GLY A N 1
ATOM 719 C CA . GLY A 1 96 ? 13.452 13.496 5.392 1.00 62.75 96 GLY A CA 1
ATOM 720 C C . GLY A 1 96 ? 12.623 12.320 4.866 1.00 62.75 96 GLY A C 1
ATOM 721 O O . GLY A 1 96 ? 11.507 12.133 5.357 1.00 62.75 96 GLY A O 1
ATOM 722 N N . PHE A 1 97 ? 13.142 11.475 3.967 1.00 69.62 97 PHE A N 1
ATOM 723 C CA . PHE A 1 97 ? 12.445 10.243 3.585 1.00 69.62 97 PHE A CA 1
ATOM 724 C C . PHE A 1 97 ? 12.326 9.295 4.786 1.00 69.62 97 PHE A C 1
ATOM 726 O O . PHE A 1 97 ? 13.319 8.883 5.386 1.00 69.62 97 PHE A O 1
ATOM 733 N N . LYS A 1 98 ? 11.089 8.944 5.150 1.00 67.75 98 LYS A N 1
ATOM 734 C CA . LYS A 1 98 ? 10.765 8.028 6.253 1.00 67.75 98 LYS A CA 1
ATOM 735 C C . LYS A 1 98 ? 9.683 7.040 5.826 1.00 67.75 98 LYS A C 1
ATOM 737 O O . LYS A 1 98 ? 8.861 7.340 4.961 1.00 67.75 98 LYS A O 1
ATOM 742 N N . GLY A 1 99 ? 9.651 5.878 6.476 1.00 74.25 99 GLY A N 1
ATOM 743 C CA . GLY A 1 99 ? 8.616 4.865 6.261 1.00 74.25 99 GLY A CA 1
ATOM 744 C C . GLY A 1 99 ? 8.731 4.188 4.893 1.00 74.25 99 GLY A C 1
ATOM 745 O O . GLY A 1 99 ? 9.765 3.600 4.577 1.00 74.25 99 GLY A O 1
ATOM 746 N N . ASP A 1 100 ? 7.667 4.262 4.089 1.00 72.94 100 ASP A N 1
ATOM 747 C CA . ASP A 1 100 ? 7.548 3.530 2.820 1.00 72.94 100 ASP A CA 1
ATOM 748 C C . ASP A 1 100 ? 8.665 3.858 1.818 1.00 72.94 100 ASP A C 1
ATOM 750 O O . ASP A 1 100 ? 9.184 2.944 1.181 1.00 72.94 100 ASP A O 1
ATOM 754 N N . MET A 1 101 ? 9.096 5.120 1.714 1.00 79.75 101 MET A N 1
ATOM 755 C CA . MET A 1 101 ? 10.170 5.504 0.785 1.00 79.75 101 MET A CA 1
ATOM 756 C C . MET A 1 101 ? 11.490 4.805 1.113 1.00 79.75 101 MET A C 1
ATOM 758 O O . MET A 1 101 ? 12.117 4.232 0.228 1.00 79.75 101 MET A O 1
ATOM 762 N N . THR A 1 102 ? 11.889 4.780 2.387 1.00 82.94 102 THR A N 1
ATOM 763 C CA . THR A 1 102 ? 13.103 4.077 2.829 1.00 82.94 102 THR A CA 1
ATOM 764 C C . THR A 1 102 ? 13.030 2.591 2.482 1.00 82.94 102 THR A C 1
ATOM 766 O O . THR A 1 102 ? 14.001 2.015 1.998 1.00 82.94 102 THR A O 1
ATOM 769 N N . ARG A 1 103 ? 11.859 1.970 2.675 1.00 83.25 103 ARG A N 1
ATOM 770 C CA . ARG A 1 103 ? 11.642 0.565 2.318 1.00 83.25 103 ARG A CA 1
ATOM 771 C C . ARG A 1 103 ? 11.774 0.336 0.811 1.00 83.25 103 ARG A C 1
ATOM 773 O O . ARG A 1 103 ? 12.427 -0.624 0.417 1.00 83.25 103 ARG A O 1
ATOM 780 N N . MET A 1 104 ? 11.190 1.200 -0.019 1.00 87.88 104 MET A N 1
ATOM 781 C CA . MET A 1 104 ? 11.305 1.106 -1.479 1.00 87.88 104 MET A CA 1
ATOM 782 C C . MET A 1 104 ? 12.765 1.215 -1.937 1.00 87.88 104 MET A C 1
ATOM 784 O O . MET A 1 104 ? 13.210 0.395 -2.736 1.00 87.88 104 MET A O 1
ATOM 788 N N . LEU A 1 105 ? 13.522 2.178 -1.398 1.00 88.94 105 LEU A N 1
ATOM 789 C CA . LEU A 1 105 ? 14.939 2.364 -1.732 1.00 88.94 105 LEU A CA 1
ATOM 790 C C . LEU A 1 105 ? 15.801 1.171 -1.303 1.00 88.94 105 LEU A C 1
ATOM 792 O O . LEU A 1 105 ? 16.669 0.749 -2.062 1.00 88.94 105 LEU A O 1
ATOM 796 N N . ASN A 1 106 ? 15.531 0.584 -0.133 1.00 89.62 106 ASN A N 1
ATOM 797 C CA . ASN A 1 106 ? 16.215 -0.635 0.304 1.00 89.62 106 ASN A CA 1
ATOM 798 C C . ASN A 1 106 ? 15.961 -1.792 -0.668 1.00 89.62 106 ASN A C 1
ATOM 800 O O . ASN A 1 106 ? 16.910 -2.421 -1.113 1.00 89.62 106 ASN A O 1
ATOM 804 N N . VAL A 1 107 ? 14.705 -2.016 -1.071 1.00 90.94 107 VAL A N 1
ATOM 805 C CA . VAL A 1 107 ? 14.366 -3.064 -2.049 1.00 90.94 107 VAL A CA 1
ATOM 806 C C . VAL A 1 107 ? 15.069 -2.826 -3.390 1.00 90.94 107 VAL A C 1
ATOM 808 O O . VAL A 1 107 ? 15.615 -3.758 -3.969 1.00 90.94 107 VAL A O 1
ATOM 811 N N . ALA A 1 108 ? 15.106 -1.581 -3.870 1.00 92.56 108 ALA A N 1
ATOM 812 C CA . ALA A 1 108 ? 15.797 -1.233 -5.111 1.00 92.56 108 ALA A CA 1
ATOM 813 C C . ALA A 1 108 ? 17.302 -1.528 -5.057 1.00 92.56 108 ALA A C 1
ATOM 815 O O . ALA A 1 108 ? 17.873 -1.989 -6.045 1.00 92.56 108 ALA A O 1
ATOM 816 N N . ARG A 1 109 ? 17.928 -1.269 -3.901 1.00 92.81 109 ARG A N 1
ATOM 817 C CA . ARG A 1 109 ? 19.339 -1.562 -3.640 1.00 92.81 109 ARG A CA 1
ATOM 818 C C . ARG A 1 109 ? 19.600 -3.059 -3.565 1.00 92.81 109 ARG A C 1
ATOM 820 O O . ARG A 1 109 ? 20.515 -3.536 -4.226 1.00 92.81 109 ARG A O 1
ATOM 827 N N . ASP A 1 110 ? 18.805 -3.772 -2.779 1.00 94.81 110 ASP A N 1
ATOM 828 C CA . ASP A 1 110 ? 19.021 -5.188 -2.490 1.00 94.81 110 ASP A CA 1
ATOM 829 C C . ASP A 1 110 ? 18.760 -6.060 -3.733 1.00 94.81 110 ASP A C 1
ATOM 831 O O . ASP A 1 110 ? 19.450 -7.054 -3.945 1.00 94.81 110 ASP A O 1
ATOM 835 N N . GLU A 1 111 ? 17.810 -5.665 -4.590 1.00 95.38 111 GLU A N 1
ATOM 836 C CA . GLU A 1 111 ? 17.484 -6.371 -5.838 1.00 95.38 111 GLU A CA 1
ATOM 837 C C . GLU A 1 111 ? 18.237 -5.838 -7.074 1.00 95.38 111 GLU A C 1
ATOM 839 O O . GLU A 1 111 ? 18.119 -6.418 -8.151 1.00 95.38 111 GLU A O 1
ATOM 844 N N . GLY A 1 112 ? 19.005 -4.746 -6.957 1.00 94.69 112 GLY A N 1
ATOM 845 C CA . GLY A 1 112 ? 19.752 -4.167 -8.083 1.00 94.69 112 GLY A CA 1
ATOM 846 C C . GLY A 1 112 ? 18.862 -3.724 -9.251 1.00 94.69 112 GLY A C 1
ATOM 847 O O . GLY A 1 112 ? 19.176 -3.992 -10.410 1.00 94.69 112 GLY A O 1
ATOM 848 N N . MET A 1 113 ? 17.733 -3.078 -8.950 1.00 96.75 113 MET A N 1
ATOM 849 C CA . MET A 1 113 ? 16.692 -2.777 -9.939 1.00 96.75 113 MET A CA 1
ATOM 850 C C . MET A 1 113 ? 17.134 -1.789 -11.025 1.00 96.75 113 MET A C 1
ATOM 852 O O . MET A 1 113 ? 17.852 -0.824 -10.755 1.00 96.75 113 MET A O 1
ATOM 856 N N . THR A 1 114 ? 16.590 -1.951 -12.233 1.00 97.06 114 THR A N 1
ATOM 857 C CA . THR A 1 114 ? 16.568 -0.881 -13.243 1.00 97.06 114 THR A CA 1
ATOM 858 C C . THR A 1 114 ? 15.515 0.178 -12.917 1.00 97.06 114 THR A C 1
ATOM 860 O O . THR A 1 114 ? 14.593 -0.051 -12.123 1.00 97.06 114 THR A O 1
ATOM 863 N N . VAL A 1 115 ? 15.597 1.342 -13.567 1.00 95.12 115 VAL A N 1
ATOM 864 C CA . VAL A 1 115 ? 14.577 2.397 -13.438 1.00 95.12 115 VAL A CA 1
ATOM 865 C C . VAL A 1 115 ? 13.187 1.871 -13.801 1.00 95.12 115 VAL A C 1
ATOM 867 O O . VAL A 1 115 ? 12.234 2.107 -13.059 1.00 95.12 115 VAL A O 1
ATOM 870 N N . ARG A 1 116 ? 13.059 1.091 -14.880 1.00 94.75 116 ARG A N 1
ATOM 871 C CA . ARG A 1 116 ? 11.796 0.475 -15.309 1.00 94.75 116 ARG A CA 1
ATOM 872 C C . ARG A 1 116 ? 11.225 -0.443 -14.241 1.00 94.75 116 ARG 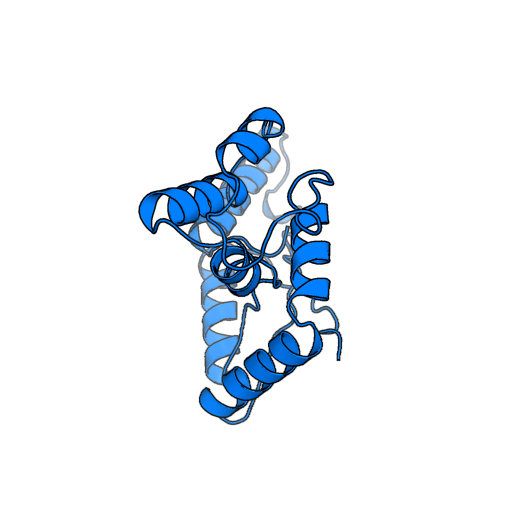A C 1
ATOM 874 O O . ARG A 1 116 ? 10.045 -0.336 -13.926 1.00 94.75 116 ARG A O 1
ATOM 881 N N . GLN A 1 117 ? 12.041 -1.335 -13.685 1.00 94.56 117 GLN A N 1
ATOM 882 C CA . GLN A 1 117 ? 11.590 -2.283 -12.664 1.00 94.56 117 GLN A CA 1
ATOM 883 C C . GLN A 1 117 ? 11.095 -1.553 -11.416 1.00 94.56 117 GLN A C 1
ATOM 885 O O . GLN A 1 117 ? 10.016 -1.861 -10.907 1.00 94.56 117 GLN A O 1
ATOM 890 N N . PHE A 1 118 ? 11.837 -0.536 -10.975 1.00 94.06 118 PHE A N 1
ATOM 891 C CA . PHE A 1 118 ? 11.446 0.279 -9.835 1.00 94.06 118 PHE A CA 1
ATOM 892 C C . PHE A 1 118 ? 10.123 1.019 -10.087 1.00 94.06 118 PHE A C 1
ATOM 894 O O . PHE A 1 118 ? 9.186 0.925 -9.290 1.00 94.06 118 PHE A O 1
ATOM 901 N N . VAL A 1 119 ? 10.026 1.718 -11.223 1.00 93.06 119 VAL A N 1
ATOM 902 C CA . VAL A 1 119 ? 8.838 2.484 -11.625 1.00 93.06 119 VAL A CA 1
ATOM 903 C C . VAL A 1 119 ? 7.616 1.580 -11.738 1.00 93.06 119 VAL A C 1
ATOM 905 O O . VAL A 1 119 ? 6.562 1.915 -11.210 1.00 93.06 119 VAL A O 1
ATOM 908 N N . MET A 1 120 ? 7.746 0.414 -12.369 1.00 90.94 120 MET A N 1
ATOM 909 C CA . MET A 1 120 ? 6.612 -0.491 -12.555 1.00 90.94 120 MET A CA 1
ATOM 910 C C . MET A 1 120 ? 6.176 -1.186 -11.259 1.00 90.94 120 MET A C 1
ATOM 912 O O . MET A 1 120 ? 5.037 -1.637 -11.156 1.00 90.94 120 MET A O 1
ATOM 916 N N . ARG A 1 121 ? 7.054 -1.272 -10.253 1.00 89.25 121 ARG A N 1
ATOM 917 C CA . ARG A 1 121 ? 6.723 -1.880 -8.959 1.00 89.25 121 ARG A CA 1
ATOM 918 C C . ARG A 1 121 ? 6.110 -0.890 -7.975 1.00 89.25 121 ARG A C 1
ATOM 920 O O . ARG A 1 121 ? 5.188 -1.254 -7.250 1.00 89.25 121 ARG A O 1
ATOM 927 N N . PHE A 1 122 ? 6.629 0.335 -7.928 1.00 89.44 122 PHE A N 1
ATOM 928 C CA . PHE A 1 122 ? 6.276 1.317 -6.896 1.00 89.44 122 PHE A CA 1
ATOM 929 C C . PHE A 1 122 ? 5.579 2.566 -7.433 1.00 89.44 122 PHE A C 1
ATOM 931 O O . PHE A 1 122 ? 5.070 3.361 -6.649 1.00 89.44 122 PHE A O 1
ATOM 938 N N . GLY A 1 123 ? 5.532 2.747 -8.753 1.00 87.62 123 GLY A N 1
ATOM 939 C CA . GLY A 1 123 ? 4.927 3.912 -9.393 1.00 87.62 123 GLY A CA 1
ATOM 940 C C . GLY A 1 123 ? 3.418 3.849 -9.559 1.00 87.62 123 GLY A C 1
ATOM 941 O O . GLY A 1 123 ? 2.849 4.656 -10.284 1.00 87.62 123 GLY A O 1
ATOM 942 N N . PHE A 1 124 ? 2.760 2.933 -8.861 1.00 84.00 124 PHE A N 1
ATOM 943 C CA . PHE A 1 124 ? 1.311 2.850 -8.822 1.00 84.00 124 PHE A CA 1
ATOM 944 C C . PHE A 1 124 ? 0.838 2.952 -7.373 1.00 84.00 124 PHE A C 1
ATOM 946 O O . PHE A 1 124 ? 1.525 2.452 -6.472 1.00 84.00 124 PHE A O 1
ATOM 953 N N . PRO A 1 125 ? -0.334 3.561 -7.126 1.00 73.00 125 PRO A N 1
ATOM 954 C CA . PRO A 1 125 ? -0.999 3.436 -5.840 1.00 73.00 125 PRO A CA 1
ATOM 955 C C . PRO A 1 125 ? -1.089 1.961 -5.441 1.00 73.00 125 PRO A C 1
ATOM 957 O O . PRO A 1 125 ? -1.366 1.095 -6.272 1.00 73.00 125 PRO A O 1
ATOM 960 N N . LYS A 1 126 ? -0.841 1.659 -4.165 1.00 70.56 126 LYS A N 1
ATOM 961 C CA . LYS A 1 126 ? -1.158 0.328 -3.647 1.00 70.56 126 LYS A CA 1
ATOM 962 C C . LYS A 1 126 ? -2.674 0.207 -3.605 1.00 70.56 126 LYS A C 1
ATOM 964 O O . LYS A 1 126 ? -3.302 0.806 -2.734 1.00 70.56 126 LYS A O 1
ATOM 969 N N . ASP A 1 127 ? -3.241 -0.566 -4.519 1.00 72.19 127 ASP A N 1
ATOM 970 C CA . ASP A 1 127 ? -4.642 -0.944 -4.405 1.00 72.19 127 ASP A CA 1
ATOM 971 C C . ASP A 1 127 ? -4.760 -1.915 -3.232 1.00 72.19 127 ASP A C 1
ATOM 973 O O . ASP A 1 127 ? -4.103 -2.959 -3.182 1.00 72.19 127 ASP A O 1
ATOM 977 N N . ARG A 1 128 ? -5.550 -1.514 -2.248 1.00 77.69 128 ARG A N 1
ATOM 978 C CA . ARG A 1 128 ? -5.902 -2.321 -1.087 1.00 77.69 128 ARG A CA 1
ATOM 979 C C . ARG A 1 128 ? -7.358 -2.695 -1.189 1.00 77.69 128 ARG A C 1
ATOM 981 O O . ARG A 1 128 ? -8.109 -1.942 -1.806 1.00 77.69 128 ARG A O 1
ATOM 988 N N . PHE A 1 129 ? -7.739 -3.807 -0.567 1.00 89.81 129 PHE A N 1
ATOM 989 C CA . PHE A 1 129 ? -9.084 -4.345 -0.706 1.00 89.81 129 PHE A CA 1
ATOM 990 C C . PHE A 1 129 ? -9.368 -4.701 -2.174 1.00 89.81 129 PHE A C 1
ATOM 992 O O . PHE A 1 129 ? -10.219 -4.103 -2.832 1.00 89.81 129 PHE A O 1
ATOM 999 N N . VAL A 1 130 ? -8.598 -5.657 -2.703 1.00 91.25 130 VAL A N 1
ATOM 1000 C CA . VAL A 1 130 ? -8.700 -6.142 -4.088 1.00 91.25 130 VAL A CA 1
ATOM 1001 C C . VAL A 1 130 ? -9.040 -7.626 -4.083 1.00 91.25 130 VAL A C 1
ATOM 1003 O O . VAL A 1 130 ? -8.248 -8.432 -3.598 1.00 91.25 130 VAL A O 1
ATOM 1006 N N . GLY A 1 131 ? -10.178 -8.004 -4.660 1.00 94.50 131 GLY A N 1
ATOM 1007 C CA . GLY A 1 131 ? -10.582 -9.408 -4.721 1.00 94.50 131 GLY A CA 1
ATOM 1008 C C . GLY A 1 131 ? -12.074 -9.600 -4.939 1.00 94.50 131 GLY A C 1
ATOM 1009 O O . GLY A 1 131 ? -12.735 -8.788 -5.589 1.00 94.50 131 GLY A O 1
ATOM 1010 N N . THR A 1 132 ? -12.600 -10.699 -4.404 1.00 97.12 132 THR A N 1
ATOM 1011 C CA . THR A 1 132 ? -14.046 -10.918 -4.323 1.00 97.12 132 THR A CA 1
ATOM 1012 C C . THR A 1 132 ? -14.682 -10.030 -3.256 1.00 97.12 132 THR A C 1
ATOM 1014 O O . THR A 1 132 ? -13.992 -9.401 -2.452 1.00 97.12 132 THR A O 1
ATOM 1017 N N . GLY A 1 133 ? -16.017 -9.978 -3.238 1.00 96.69 133 GLY A N 1
ATOM 1018 C CA . GLY A 1 133 ? -16.740 -9.277 -2.176 1.00 96.69 133 GLY A CA 1
ATOM 1019 C C . GLY A 1 133 ? -16.404 -9.821 -0.783 1.00 96.69 133 GLY A C 1
ATOM 1020 O O . GLY A 1 133 ? -16.256 -9.031 0.143 1.00 96.69 133 GLY A O 1
ATOM 1021 N N . GLU A 1 134 ? -16.224 -11.140 -0.659 1.00 97.75 134 GLU A N 1
ATOM 1022 C CA . GLU A 1 134 ? -15.826 -11.796 0.593 1.00 97.75 134 GLU A CA 1
ATOM 1023 C C . GLU A 1 134 ? -14.395 -11.425 0.987 1.00 97.75 134 GLU A C 1
ATOM 1025 O O . GLU A 1 134 ? -14.189 -10.955 2.098 1.00 97.75 134 GLU A O 1
ATOM 1030 N N . ASP A 1 135 ? -13.427 -11.507 0.064 1.00 95.44 135 ASP A N 1
ATOM 1031 C CA . ASP A 1 135 ? -12.030 -11.148 0.368 1.00 95.44 135 ASP A CA 1
ATOM 1032 C C . ASP A 1 135 ? -11.902 -9.708 0.881 1.00 95.44 135 ASP A C 1
ATOM 1034 O O . ASP A 1 135 ? -11.171 -9.424 1.831 1.00 95.44 135 ASP A O 1
ATOM 1038 N N . VAL A 1 136 ? -12.615 -8.784 0.232 1.00 95.19 136 VAL A N 1
ATOM 1039 C CA . VAL A 1 136 ? -12.619 -7.372 0.612 1.00 95.19 136 VAL A CA 1
ATOM 1040 C C . VAL A 1 136 ? -13.278 -7.173 1.971 1.00 95.19 136 VAL A C 1
ATOM 1042 O O . VAL A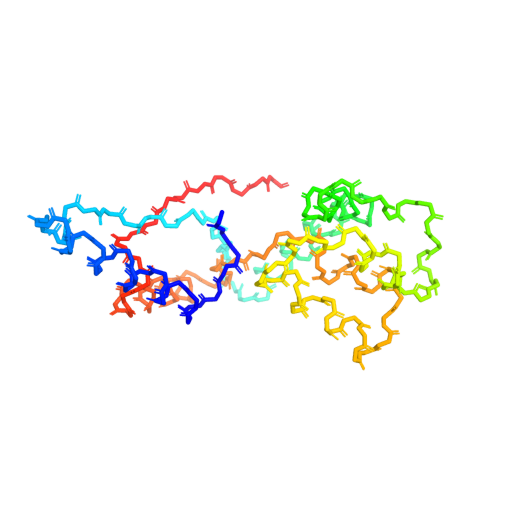 1 136 ? -12.738 -6.441 2.801 1.00 95.19 136 VAL A O 1
ATOM 1045 N N . ALA A 1 137 ? -14.424 -7.812 2.211 1.00 96.75 137 ALA A N 1
ATOM 1046 C CA . ALA A 1 137 ? -15.119 -7.720 3.487 1.00 96.75 137 ALA A CA 1
ATOM 1047 C C . ALA A 1 137 ? -14.269 -8.280 4.636 1.00 96.75 137 ALA A C 1
ATOM 1049 O O . ALA A 1 137 ? -14.165 -7.626 5.673 1.00 96.75 137 ALA A O 1
ATOM 1050 N N . ASP A 1 138 ? -13.612 -9.421 4.428 1.00 97.12 138 ASP A N 1
ATOM 1051 C CA . ASP A 1 138 ? -12.744 -10.061 5.414 1.00 97.12 138 ASP A CA 1
ATOM 1052 C C . ASP A 1 138 ? -11.530 -9.182 5.750 1.00 97.12 138 ASP A C 1
ATOM 1054 O O . ASP A 1 138 ? -11.245 -8.951 6.927 1.00 97.12 138 ASP A O 1
ATOM 1058 N N . GLU A 1 139 ? -10.852 -8.608 4.745 1.00 94.88 139 GLU A N 1
ATOM 1059 C CA . GLU A 1 139 ? -9.727 -7.688 4.980 1.00 94.88 139 GLU A CA 1
ATOM 1060 C C . GLU A 1 139 ? -10.197 -6.415 5.714 1.00 94.88 139 GLU A C 1
ATOM 1062 O O . GLU A 1 139 ? -9.552 -5.955 6.658 1.00 94.88 139 GLU A O 1
ATOM 1067 N N . MET A 1 140 ? -11.343 -5.839 5.333 1.00 95.38 140 MET A N 1
ATOM 1068 C CA . MET A 1 140 ? -11.910 -4.670 6.023 1.00 95.38 140 MET A CA 1
ATOM 1069 C C . MET A 1 140 ? -12.333 -4.995 7.463 1.00 95.38 140 MET A C 1
ATOM 1071 O O . MET A 1 140 ? -12.166 -4.162 8.360 1.00 95.38 140 MET A O 1
ATOM 1075 N N . GLN A 1 141 ? -12.855 -6.199 7.705 1.00 96.88 141 GLN A N 1
ATOM 1076 C CA . GLN A 1 141 ? -13.206 -6.676 9.036 1.00 96.88 141 GLN A CA 1
ATOM 1077 C C . GLN A 1 141 ? -11.960 -6.840 9.907 1.00 96.88 141 GLN A C 1
ATOM 1079 O O . GLN A 1 141 ? -11.963 -6.370 11.046 1.00 96.88 141 GLN A O 1
ATOM 1084 N N . GLU A 1 142 ? -10.897 -7.457 9.383 1.00 96.12 142 GLU A N 1
ATOM 1085 C CA . GLU A 1 142 ? -9.620 -7.609 10.088 1.00 96.12 142 GLU A CA 1
ATOM 1086 C C . GLU A 1 142 ? -9.064 -6.245 10.512 1.00 96.12 142 GLU A C 1
ATOM 1088 O O . GLU A 1 142 ? -8.596 -6.066 11.634 1.00 96.12 142 GLU A O 1
ATOM 1093 N N . TRP A 1 143 ? -9.184 -5.245 9.642 1.00 95.19 143 TRP A N 1
ATOM 1094 C CA . TRP A 1 143 ? -8.772 -3.873 9.920 1.00 95.19 143 TRP A CA 1
ATOM 1095 C C . TRP A 1 143 ? -9.551 -3.223 11.054 1.00 95.19 143 TRP A C 1
ATOM 1097 O O . TRP A 1 143 ? -8.968 -2.608 11.951 1.00 95.19 143 TRP A O 1
ATOM 1107 N N . PHE A 1 144 ? -10.871 -3.352 11.013 1.00 96.00 144 PHE A N 1
ATOM 1108 C CA . PHE A 1 144 ? -11.741 -2.768 12.018 1.00 96.00 144 PHE A CA 1
ATOM 1109 C C . PHE A 1 144 ? -11.569 -3.459 13.379 1.00 96.00 144 PHE A C 1
ATOM 1111 O O . PHE A 1 144 ? -11.312 -2.804 14.386 1.00 96.00 144 PHE A O 1
ATOM 1118 N N . GLN A 1 145 ? -11.646 -4.792 13.408 1.00 96.94 145 GLN A N 1
ATOM 1119 C CA . GLN A 1 145 ? -11.530 -5.586 14.636 1.00 96.94 145 GLN A CA 1
ATOM 1120 C C . GLN A 1 145 ? -10.108 -5.583 15.201 1.00 96.94 145 GLN A C 1
ATOM 1122 O O . GLN A 1 145 ? -9.923 -5.654 16.412 1.00 96.94 145 GLN A O 1
ATOM 1127 N N . GLY A 1 146 ? -9.105 -5.469 14.333 1.00 96.12 146 GLY A N 1
ATOM 1128 C CA . GLY A 1 146 ? -7.701 -5.386 14.703 1.00 96.12 146 GLY A CA 1
ATOM 1129 C C . GLY A 1 146 ? -7.261 -4.010 15.198 1.00 96.12 146 GLY A C 1
ATOM 1130 O O . GLY A 1 146 ? -6.058 -3.798 15.295 1.00 96.12 146 GLY A O 1
ATOM 1131 N N . GLU A 1 147 ? -8.176 -3.075 15.474 1.00 95.69 147 GLU A N 1
ATOM 1132 C CA . GLU A 1 147 ? -7.858 -1.713 15.928 1.00 95.69 147 GLU A CA 1
ATOM 1133 C C . GLU A 1 147 ? -6.916 -0.962 14.967 1.00 95.69 147 GLU A C 1
ATOM 1135 O O . GLU A 1 147 ? -5.969 -0.292 15.381 1.00 95.69 147 GLU A O 1
ATOM 1140 N N . ALA A 1 148 ? -7.141 -1.090 13.657 1.00 95.12 148 ALA A N 1
ATOM 1141 C CA . ALA A 1 148 ? -6.424 -0.315 12.642 1.00 95.12 148 ALA A CA 1
ATOM 1142 C C . ALA A 1 148 ? -7.216 0.918 12.175 1.00 95.12 148 ALA A C 1
ATOM 1144 O O . ALA A 1 148 ? -6.631 1.874 11.658 1.00 95.12 148 ALA A O 1
ATOM 1145 N N . CYS A 1 149 ? -8.539 0.912 12.358 1.00 95.75 149 CYS A N 1
ATOM 1146 C CA . CYS A 1 149 ? -9.445 1.995 11.985 1.00 95.75 149 CYS A CA 1
ATOM 1147 C C . CYS A 1 149 ? -10.787 1.913 12.728 1.00 95.75 149 CYS A C 1
ATOM 1149 O O . CYS A 1 149 ? -11.179 0.846 13.184 1.00 95.75 149 CYS A O 1
ATOM 1151 N N . ASP A 1 150 ? -11.528 3.024 12.749 1.00 96.88 150 ASP A N 1
ATOM 1152 C CA . ASP A 1 150 ? -12.914 3.101 13.246 1.00 96.88 150 ASP A CA 1
ATOM 1153 C C . ASP A 1 150 ? -13.954 3.023 12.103 1.00 96.88 150 ASP A C 1
ATOM 1155 O O . ASP A 1 150 ? -15.150 3.216 12.314 1.00 96.88 150 ASP A O 1
ATOM 1159 N N . GLY A 1 151 ? -13.502 2.797 10.869 1.00 94.88 151 GLY A N 1
ATOM 1160 C CA . GLY A 1 151 ? -14.318 2.796 9.657 1.00 94.88 151 GLY A CA 1
ATOM 1161 C C . GLY A 1 151 ? -13.500 3.212 8.438 1.00 94.88 151 GLY A C 1
ATOM 1162 O O . GLY A 1 151 ? -12.286 3.380 8.527 1.00 94.88 151 GLY A O 1
ATOM 1163 N N . PHE A 1 152 ? -14.157 3.409 7.296 1.00 94.12 152 PHE A N 1
ATOM 1164 C CA . PHE A 1 152 ? -13.480 3.685 6.027 1.00 94.12 152 PHE A CA 1
ATOM 1165 C C . PHE A 1 152 ? -14.134 4.845 5.283 1.00 94.12 152 PHE A C 1
ATOM 1167 O O . PHE A 1 152 ? -15.358 4.953 5.233 1.00 94.12 152 PHE A O 1
ATOM 1174 N N . MET A 1 153 ? -13.313 5.690 4.660 1.00 92.56 153 MET A N 1
ATOM 1175 C CA . MET A 1 153 ? -13.783 6.655 3.667 1.00 92.56 153 MET A CA 1
ATOM 1176 C C . MET A 1 153 ? -13.640 6.041 2.277 1.00 92.56 153 MET A C 1
ATOM 1178 O O . MET A 1 153 ? -12.526 5.924 1.761 1.00 92.56 153 MET A O 1
ATOM 1182 N N . LEU A 1 154 ? -14.763 5.650 1.675 1.00 90.06 154 LEU A N 1
ATOM 1183 C CA . LEU A 1 154 ? -14.781 5.163 0.299 1.00 90.06 154 LEU A CA 1
ATOM 1184 C C . LEU A 1 154 ? -14.555 6.334 -0.654 1.00 90.06 154 LEU A C 1
ATOM 1186 O O . LEU A 1 154 ? -15.274 7.333 -0.604 1.00 90.06 154 LEU A O 1
ATOM 1190 N N . VAL A 1 155 ? -13.552 6.204 -1.511 1.00 85.25 155 VAL A N 1
ATOM 1191 C CA . VAL A 1 155 ? -13.285 7.159 -2.585 1.00 85.25 155 VAL A CA 1
ATOM 1192 C C . VAL A 1 155 ? -13.412 6.461 -3.926 1.00 85.25 155 VAL A C 1
ATOM 1194 O O . VAL A 1 155 ? -13.173 5.259 -4.046 1.00 85.25 155 VAL A O 1
ATOM 1197 N N . GLU A 1 156 ? -13.818 7.222 -4.936 1.00 73.88 156 GLU A N 1
ATOM 1198 C CA . GLU A 1 156 ? -13.947 6.714 -6.293 1.00 73.88 156 GLU A CA 1
ATOM 1199 C C . GLU A 1 156 ? -12.577 6.239 -6.790 1.00 73.88 156 GLU A C 1
ATOM 1201 O O . GLU A 1 156 ? -11.603 7.001 -6.806 1.00 73.88 156 GLU A O 1
ATOM 1206 N N . SER A 1 157 ? -12.487 4.966 -7.183 1.00 63.84 157 SER A N 1
ATOM 1207 C CA . SER A 1 157 ? -11.316 4.504 -7.917 1.00 63.84 157 SER A CA 1
ATOM 1208 C C . SER A 1 157 ? -11.356 5.198 -9.273 1.00 63.84 157 SER A C 1
ATOM 1210 O O . SER A 1 157 ? -12.331 5.001 -10.000 1.00 63.84 157 SER A O 1
ATOM 1212 N N . GLN A 1 158 ? -10.348 6.011 -9.605 1.00 54.12 158 GLN A N 1
ATOM 1213 C CA . GLN A 1 158 ? -10.294 6.620 -10.934 1.00 54.12 158 GLN A CA 1
ATOM 1214 C C . GLN A 1 158 ? -10.420 5.524 -12.012 1.00 54.12 158 GLN A C 1
ATOM 1216 O O . GLN A 1 158 ? -9.888 4.430 -11.788 1.00 54.12 158 GLN A O 1
ATOM 1221 N N . PRO A 1 159 ? -11.176 5.790 -13.096 1.00 45.81 159 PRO A N 1
ATOM 1222 C CA . PRO A 1 159 ? -11.548 4.785 -14.090 1.00 45.81 159 PRO A CA 1
ATOM 1223 C C . PRO A 1 159 ? -10.339 4.041 -14.663 1.00 45.81 159 PRO A C 1
ATOM 1225 O O . PRO A 1 159 ? -9.376 4.721 -15.091 1.00 45.81 159 PRO A O 1
#

InterPro domains:
  IPR036661 Luciferase-like domain superfamily [G3DSA:3.20.20.30] (1-159)
  IPR036661 Luciferase-like domain superfamily [SSF51679] (3-155)
  IPR051260 Diverse substrate monooxygenases [PTHR30011] (7-155)

Radius of gyration: 18.15 Å; chains: 1; bounding box: 40×30×48 Å

Organism: Opuntia streptacantha (NCBI:txid393608)

Sequence (159 aa):
PGGYGLDVSQEFYRKLKAKAVGYGRDPASIAILPSCAPLIAPTKEAAQAVQAARREQIGVHGAIKYLSGSFHGFDLRPYDLDAPFPLSAIEKVAEGFKGDMTRMLNVARDEGMTVRQFVMRFGFPKDRFVGTGEDVADEMQEWFQGEACDGFMLVESQP

Secondary structure (DSSP, 8-state):
-----HHHHHHHHHHHHHHHHHTT--GGGS----EE--EE-SSHHHHHHHHHHHHHHHHHHHHHHHHHHHTTT---TTS-TTSBP-HHHHHHH-TT--THHHHHHHHHHHTT-BHHHHHHHHSS----SEESHHHHHHHHHHHHHTTS-S--EE-PPP-